Protein AF-A0A7W0P4L5-F1 (afdb_monomer)

Radius of gyration: 17.37 Å; Cα contacts (8 Å, |Δi|>4): 145; chains: 1; bounding box: 37×36×64 Å

pLDDT: mean 86.63, std 16.69, range [35.03, 98.5]

Secondary structure (DSSP, 8-state):
-------SS--TTSHHHHHHHHHHHHHHHHHT-HHHHHHHHHHHHHS-TTT--HHHHHHHHHHHHHHHTTT-HHHHHHHHHHHHHHHHHTT-HHHHHHHHHHHHHHHHHTT-HHHHHHHHHHHHHHHHHTT-HHHHHHHHHHHHHT--

Solvent-accessible surface area (backbone atoms only — not comparable to full-atom values): 8227 Å² total; per-residue (Å²): 139,81,83,80,88,83,81,83,89,83,51,76,82,38,68,68,54,49,53,48,51,51,52,52,42,53,50,22,61,76,69,66,36,59,67,60,36,49,51,56,41,51,53,61,67,70,46,54,81,93,58,59,50,60,66,57,52,16,52,42,26,42,54,48,15,68,74,26,45,92,84,35,54,68,58,13,51,52,23,33,55,51,16,39,53,39,26,59,75,65,69,38,62,67,64,30,24,52,48,29,42,57,42,21,53,55,33,50,77,72,68,43,59,72,68,21,52,54,30,44,51,60,18,45,59,51,30,60,77,68,64,38,56,77,58,49,57,50,54,53,53,55,61,54,64,75,76,110

Structure (mmCIF, N/CA/C/O backbone):
data_AF-A0A7W0P4L5-F1
#
_entry.id   AF-A0A7W0P4L5-F1
#
loop_
_atom_site.group_PDB
_atom_site.id
_atom_site.type_symbol
_atom_site.label_atom_id
_atom_site.label_alt_id
_atom_site.label_comp_id
_atom_site.label_asym_id
_atom_site.label_entity_id
_atom_site.label_seq_id
_atom_site.pdbx_PDB_ins_code
_atom_site.Cartn_x
_atom_site.Cartn_y
_atom_site.Cartn_z
_atom_site.occupancy
_atom_site.B_iso_or_equiv
_atom_site.auth_seq_id
_atom_site.auth_comp_id
_atom_site.auth_asym_id
_atom_site.auth_atom_id
_atom_site.pdbx_PDB_model_num
ATOM 1 N N . MET A 1 1 ? 17.293 15.729 -46.363 1.00 37.56 1 MET A N 1
ATOM 2 C CA . MET A 1 1 ? 16.494 14.726 -45.636 1.00 37.56 1 MET A CA 1
ATOM 3 C C . MET A 1 1 ? 17.469 14.008 -44.717 1.00 37.56 1 MET A C 1
ATOM 5 O O . MET A 1 1 ? 18.272 13.237 -45.215 1.00 37.56 1 MET A O 1
ATOM 9 N N . ARG A 1 2 ? 17.565 14.431 -43.450 1.00 35.03 2 ARG A N 1
ATOM 10 C CA . ARG A 1 2 ? 18.467 13.816 -42.463 1.00 35.03 2 ARG A CA 1
ATOM 11 C C . ARG A 1 2 ? 17.651 12.801 -41.674 1.00 35.03 2 ARG A C 1
ATOM 13 O O . ARG A 1 2 ? 16.555 13.133 -41.226 1.00 35.03 2 ARG A O 1
ATOM 20 N N . GLU A 1 3 ? 18.173 11.588 -41.608 1.00 40.59 3 GLU A N 1
ATOM 21 C CA . GLU A 1 3 ? 17.618 10.453 -40.884 1.00 40.59 3 GLU A CA 1
ATOM 22 C C . GLU A 1 3 ? 17.489 10.807 -39.398 1.00 40.59 3 GLU A C 1
ATOM 24 O O . GLU A 1 3 ? 18.421 11.316 -38.775 1.00 40.59 3 GLU A O 1
ATOM 29 N N . PHE A 1 4 ? 16.288 10.607 -38.859 1.00 41.84 4 PHE A N 1
ATOM 30 C CA . PHE A 1 4 ? 16.025 10.660 -37.429 1.00 41.84 4 PHE A CA 1
ATOM 31 C C . PHE A 1 4 ? 16.577 9.374 -36.808 1.00 41.84 4 PHE A C 1
ATOM 33 O O . PHE A 1 4 ? 15.947 8.321 -36.908 1.00 41.84 4 PHE A O 1
ATOM 40 N N . ASP A 1 5 ? 17.728 9.466 -36.146 1.00 41.28 5 ASP A N 1
ATOM 41 C CA . ASP A 1 5 ? 18.173 8.458 -35.181 1.00 41.28 5 ASP A CA 1
ATOM 42 C C . ASP A 1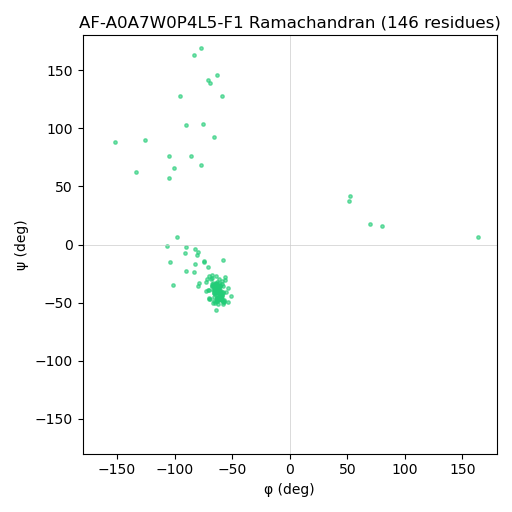 5 ? 17.211 8.471 -33.981 1.00 41.28 5 ASP A C 1
ATOM 44 O O . ASP A 1 5 ? 17.327 9.261 -33.045 1.00 41.28 5 ASP A O 1
ATOM 48 N N . SER A 1 6 ? 16.194 7.614 -34.057 1.00 44.81 6 SER A N 1
ATOM 49 C CA . SER A 1 6 ? 15.112 7.451 -33.082 1.00 44.81 6 SER A CA 1
ATOM 50 C C . SER A 1 6 ? 15.312 6.175 -32.254 1.00 44.81 6 SER A C 1
ATOM 52 O O . SER A 1 6 ? 14.443 5.304 -32.195 1.00 44.81 6 SER A O 1
ATOM 54 N N . TYR A 1 7 ? 16.451 6.058 -31.578 1.00 51.31 7 TYR A N 1
ATOM 55 C CA . TYR A 1 7 ? 16.671 5.010 -30.579 1.00 51.31 7 TYR A CA 1
ATOM 56 C C . TYR A 1 7 ? 17.108 5.651 -29.259 1.00 51.31 7 TYR A C 1
ATOM 58 O O . TYR A 1 7 ? 18.295 5.857 -29.031 1.00 51.31 7 TYR A O 1
ATOM 66 N N . GLY A 1 8 ? 16.147 5.989 -28.384 1.00 47.00 8 GLY A N 1
ATOM 67 C CA . GLY A 1 8 ? 16.499 6.384 -27.011 1.00 47.00 8 GLY A CA 1
ATOM 68 C C . GLY A 1 8 ? 15.494 7.122 -26.116 1.00 47.00 8 GLY A C 1
ATOM 69 O O . GLY A 1 8 ? 15.914 7.520 -25.036 1.00 47.00 8 GLY A O 1
ATOM 70 N N . HIS A 1 9 ? 14.217 7.337 -26.475 1.00 47.34 9 HIS A N 1
ATOM 71 C CA . HIS A 1 9 ? 13.352 8.237 -25.671 1.00 47.34 9 HIS A CA 1
ATOM 72 C C . HIS A 1 9 ? 12.250 7.597 -24.799 1.00 47.34 9 HIS A C 1
ATOM 74 O O . HIS A 1 9 ? 11.598 8.314 -24.050 1.00 47.34 9 HIS A O 1
ATOM 80 N N . PHE A 1 10 ? 12.068 6.270 -24.799 1.00 46.06 10 PHE A N 1
ATOM 81 C CA . PHE A 1 10 ? 11.102 5.597 -23.906 1.00 46.06 10 PHE A CA 1
ATOM 82 C C . PHE A 1 10 ? 11.715 4.368 -23.226 1.00 46.06 10 PHE A C 1
ATOM 84 O O . PHE A 1 10 ? 11.304 3.234 -23.446 1.00 46.06 10 PHE A O 1
ATOM 91 N N . GLY A 1 11 ? 12.754 4.584 -22.422 1.00 55.78 11 GLY A N 1
ATOM 92 C CA . GLY A 1 11 ? 13.258 3.551 -21.516 1.00 55.78 11 GLY A CA 1
ATOM 93 C C . GLY A 1 11 ? 12.459 3.504 -20.209 1.00 55.78 11 GLY A C 1
ATOM 94 O O . GLY A 1 11 ? 11.812 4.483 -19.834 1.00 55.78 11 GLY A O 1
ATOM 95 N N . PHE A 1 12 ? 12.583 2.411 -19.454 1.00 51.00 12 PHE A N 1
ATOM 96 C CA . PHE A 1 12 ? 12.024 2.261 -18.095 1.00 51.00 12 PHE A CA 1
ATOM 97 C C . PHE A 1 12 ? 12.508 3.317 -17.086 1.00 51.00 12 PHE A C 1
ATOM 99 O O . PHE A 1 12 ? 11.927 3.478 -16.017 1.00 51.00 12 PHE A O 1
ATOM 106 N N . GLY A 1 13 ? 13.555 4.071 -17.430 1.00 56.62 13 GLY A N 1
ATOM 107 C CA . GLY A 1 13 ? 13.992 5.239 -16.671 1.00 56.62 13 GLY A CA 1
ATOM 108 C C . GLY A 1 13 ? 13.101 6.477 -16.834 1.00 56.62 13 GLY A C 1
ATOM 109 O O . GLY A 1 13 ? 13.242 7.399 -16.033 1.00 56.62 13 GLY A O 1
ATOM 110 N N . SER A 1 14 ? 12.200 6.512 -17.826 1.00 61.47 14 SER A N 1
ATOM 111 C CA . SER A 1 14 ? 11.288 7.641 -18.060 1.00 61.47 14 SER A CA 1
ATOM 112 C C . SER A 1 14 ? 10.234 7.749 -16.956 1.00 61.47 14 SER A C 1
ATOM 114 O O . SER A 1 14 ? 9.692 6.743 -16.498 1.00 61.47 14 SER A O 1
ATOM 116 N N . GLU A 1 15 ? 9.941 8.974 -16.516 1.00 66.50 15 GLU A N 1
ATOM 117 C CA . GLU A 1 15 ? 8.949 9.220 -15.459 1.00 66.50 15 GLU A CA 1
ATOM 118 C C . GLU A 1 15 ? 7.554 8.723 -15.851 1.00 66.50 15 GLU A C 1
ATOM 120 O O . GLU A 1 15 ? 6.843 8.142 -15.039 1.00 66.50 15 GLU A O 1
ATOM 125 N N . GLN A 1 16 ? 7.193 8.833 -17.129 1.00 71.44 16 GLN A N 1
ATOM 126 C CA . GLN A 1 16 ? 5.887 8.417 -17.636 1.00 71.44 16 GLN A CA 1
ATOM 127 C C . GLN A 1 16 ? 5.642 6.915 -17.456 1.00 71.44 16 GLN A C 1
ATOM 129 O O . GLN A 1 16 ? 4.530 6.505 -17.134 1.00 71.44 16 GLN A O 1
ATOM 134 N N . VAL A 1 17 ? 6.674 6.086 -17.639 1.00 77.00 17 VAL A N 1
ATOM 135 C CA .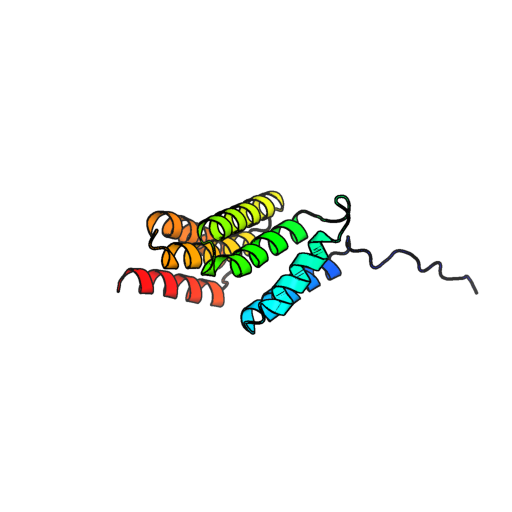 VAL A 1 17 ? 6.555 4.628 -17.484 1.00 77.00 17 VAL A CA 1
ATOM 136 C C . VAL A 1 17 ? 6.416 4.235 -16.010 1.00 77.00 17 VAL A C 1
ATOM 138 O O . VAL A 1 17 ? 5.697 3.290 -15.689 1.00 77.00 17 VAL A O 1
ATOM 141 N N . LYS A 1 18 ? 7.043 4.984 -15.100 1.00 80.94 18 LYS A N 1
ATOM 142 C CA . LYS A 1 18 ? 6.934 4.760 -13.650 1.00 80.94 18 LYS A CA 1
ATOM 143 C C . LYS A 1 18 ? 5.546 5.115 -13.135 1.00 80.94 18 LYS A C 1
ATOM 145 O O . LYS A 1 18 ? 4.928 4.315 -12.436 1.00 80.94 18 LYS A O 1
ATOM 150 N N . GLU A 1 19 ? 5.041 6.274 -13.542 1.00 84.50 19 GLU A N 1
ATOM 151 C CA . GLU A 1 19 ? 3.694 6.724 -13.193 1.00 84.50 19 GLU A CA 1
ATOM 152 C C . GLU A 1 19 ? 2.620 5.805 -13.787 1.00 84.50 19 GLU A C 1
ATOM 154 O O . GLU A 1 19 ? 1.622 5.502 -13.131 1.00 84.50 19 GLU A O 1
ATOM 159 N N . ALA A 1 20 ? 2.844 5.272 -14.995 1.00 89.94 20 ALA A N 1
ATOM 160 C CA . ALA A 1 20 ? 1.955 4.277 -15.588 1.00 89.94 20 ALA A CA 1
ATOM 161 C C . ALA A 1 20 ? 1.887 2.988 -14.751 1.00 89.94 20 ALA A C 1
ATOM 163 O O . ALA A 1 20 ? 0.798 2.454 -14.553 1.00 89.94 20 ALA A O 1
ATOM 164 N N . PHE A 1 21 ? 3.018 2.510 -14.220 1.00 92.38 21 PHE A N 1
ATOM 165 C CA . PHE A 1 21 ? 3.042 1.349 -13.325 1.00 92.38 21 PHE A CA 1
ATOM 166 C C . PHE A 1 21 ? 2.258 1.603 -12.030 1.00 92.38 21 PHE A C 1
ATOM 168 O O . PHE A 1 21 ? 1.422 0.782 -11.649 1.00 92.38 21 PHE A O 1
ATOM 175 N N . ALA A 1 22 ? 2.487 2.749 -11.381 1.00 92.69 22 ALA A N 1
ATOM 176 C CA . ALA A 1 22 ? 1.749 3.141 -10.183 1.00 92.69 22 ALA A CA 1
ATOM 177 C C . ALA A 1 22 ? 0.235 3.214 -10.451 1.00 92.69 22 ALA A C 1
ATOM 179 O O . ALA A 1 22 ? -0.551 2.576 -9.751 1.00 92.69 22 ALA A O 1
ATOM 180 N N . THR A 1 23 ? -0.154 3.906 -11.525 1.00 95.06 23 THR A N 1
ATOM 181 C CA . THR A 1 23 ? -1.554 4.067 -11.944 1.00 95.06 23 THR A CA 1
ATOM 182 C C . THR A 1 23 ? -2.216 2.723 -12.251 1.00 95.06 23 THR A C 1
ATOM 184 O O . THR A 1 23 ? -3.350 2.479 -11.839 1.00 95.06 23 THR A O 1
ATOM 187 N N . ALA A 1 24 ? -1.522 1.828 -12.960 1.00 96.56 24 ALA A N 1
ATOM 188 C CA . ALA A 1 24 ? -2.049 0.513 -13.312 1.00 96.56 24 ALA A CA 1
ATOM 189 C C . ALA A 1 24 ? -2.282 -0.363 -12.073 1.00 96.56 24 ALA A C 1
ATOM 191 O O . ALA A 1 24 ? -3.327 -1.005 -11.969 1.00 96.56 24 ALA A O 1
ATOM 192 N N . GLY A 1 25 ? -1.351 -0.360 -11.114 1.00 97.12 25 GLY A N 1
ATOM 193 C CA . GLY A 1 25 ? -1.518 -1.110 -9.869 1.00 97.12 25 GLY A CA 1
ATOM 194 C C . GLY A 1 25 ? -2.652 -0.566 -8.999 1.00 97.12 25 GLY A C 1
ATOM 195 O O . GLY A 1 25 ? -3.438 -1.338 -8.458 1.00 97.12 25 GLY A O 1
ATOM 196 N N . GLU A 1 26 ? -2.819 0.756 -8.926 1.00 95.38 26 GLU A N 1
ATOM 197 C CA . GLU A 1 26 ? -3.952 1.372 -8.220 1.00 95.38 26 GLU A CA 1
ATOM 198 C C . GLU A 1 26 ? -5.298 1.051 -8.870 1.00 95.38 26 GLU A C 1
ATOM 200 O O . GLU A 1 26 ? -6.283 0.797 -8.174 1.00 95.38 26 GLU A O 1
ATOM 205 N N . ALA A 1 27 ? -5.348 1.023 -10.202 1.00 97.50 27 ALA A N 1
ATOM 206 C CA . ALA A 1 27 ? -6.535 0.589 -10.923 1.00 97.50 27 ALA A CA 1
ATOM 207 C C . ALA A 1 27 ? -6.862 -0.882 -10.622 1.00 97.50 27 ALA A C 1
ATOM 209 O O . ALA A 1 27 ? -8.015 -1.187 -10.322 1.00 97.50 27 ALA A O 1
ATOM 210 N N . ALA A 1 28 ? -5.860 -1.767 -10.640 1.00 97.94 28 ALA A N 1
ATOM 211 C CA . ALA A 1 28 ? -6.032 -3.180 -10.305 1.00 97.94 28 ALA A CA 1
ATOM 212 C C . ALA A 1 28 ? -6.565 -3.364 -8.874 1.00 97.94 28 ALA A C 1
ATOM 214 O O . ALA A 1 28 ? -7.559 -4.060 -8.680 1.00 97.94 28 ALA A O 1
ATOM 215 N N . LEU A 1 29 ? -5.994 -2.658 -7.889 1.00 95.62 29 LEU A N 1
ATOM 216 C CA . LEU A 1 29 ? -6.476 -2.669 -6.502 1.00 95.62 29 LEU A CA 1
ATOM 217 C C . LEU A 1 29 ? -7.933 -2.212 -6.388 1.00 95.62 29 LEU A C 1
ATOM 219 O O . LEU A 1 29 ? -8.745 -2.879 -5.753 1.00 95.62 29 LEU A O 1
ATOM 223 N N . ARG A 1 30 ? -8.296 -1.103 -7.042 1.00 94.12 30 ARG A N 1
ATOM 224 C CA . ARG A 1 30 ? -9.677 -0.592 -7.034 1.00 94.12 30 ARG A CA 1
ATOM 225 C C . ARG A 1 30 ? -10.683 -1.536 -7.691 1.00 94.12 30 ARG A C 1
ATOM 227 O O . ARG A 1 30 ? -11.865 -1.464 -7.368 1.00 94.12 30 ARG A O 1
ATOM 234 N N . LEU A 1 31 ? -10.233 -2.367 -8.627 1.00 97.38 31 LEU A N 1
ATOM 235 C CA . LEU A 1 31 ? -11.052 -3.368 -9.310 1.00 97.38 31 LEU A CA 1
ATOM 236 C C . LEU A 1 31 ? -11.037 -4.735 -8.606 1.00 97.38 31 LEU A C 1
ATOM 238 O O . LEU A 1 31 ? -11.797 -5.613 -9.005 1.00 97.38 31 LEU A O 1
ATOM 242 N N . GLY A 1 32 ? -10.200 -4.923 -7.580 1.00 96.50 32 GLY A N 1
ATOM 243 C CA . GLY A 1 32 ? -9.992 -6.220 -6.929 1.00 96.50 32 GLY A CA 1
ATOM 244 C C . GLY A 1 32 ? -9.247 -7.241 -7.799 1.00 96.50 32 GLY A C 1
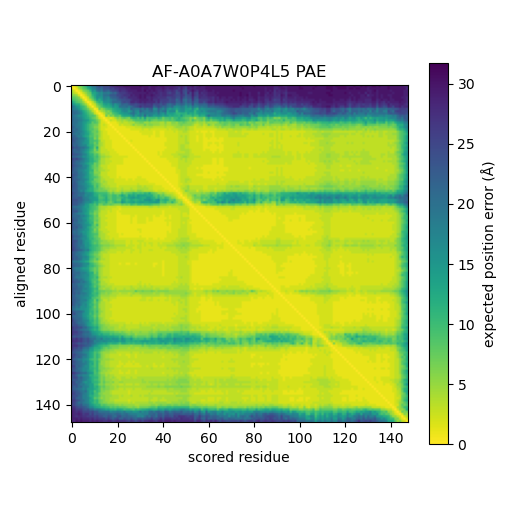ATOM 245 O O . GLY A 1 32 ? -9.304 -8.436 -7.524 1.00 96.50 32 GLY A O 1
ATOM 246 N N . ASP A 1 33 ? -8.556 -6.795 -8.851 1.00 98.19 33 ASP A N 1
ATOM 247 C CA . ASP A 1 33 ? -7.846 -7.661 -9.798 1.00 98.19 33 ASP A CA 1
ATOM 248 C C . ASP A 1 33 ? -6.433 -7.988 -9.284 1.00 98.19 33 ASP A C 1
ATOM 250 O O . ASP A 1 33 ? -5.422 -7.414 -9.706 1.00 98.19 33 ASP A O 1
ATOM 254 N N . LEU A 1 34 ? -6.367 -8.899 -8.308 1.00 97.38 34 LEU A N 1
ATOM 255 C CA . LEU A 1 34 ? -5.105 -9.325 -7.694 1.00 97.38 34 LEU A CA 1
ATOM 256 C C . LEU A 1 34 ? -4.211 -10.111 -8.664 1.00 97.38 34 LEU A C 1
ATOM 258 O O . LEU A 1 34 ? -2.988 -10.076 -8.528 1.00 97.38 34 LEU A O 1
ATOM 262 N N . GLU A 1 35 ? -4.789 -10.774 -9.668 1.00 97.94 35 GLU A N 1
ATOM 263 C CA . GLU A 1 35 ? -4.021 -11.454 -10.715 1.00 97.94 35 GLU A CA 1
ATOM 264 C C . GLU A 1 35 ? -3.245 -10.434 -11.555 1.00 97.94 35 GLU A C 1
ATOM 266 O O . GLU A 1 35 ? -2.026 -10.554 -11.716 1.00 97.94 35 GLU A O 1
ATOM 271 N N . LYS A 1 36 ? -3.911 -9.363 -12.007 1.00 98.12 36 LYS A N 1
ATOM 272 C CA . LYS A 1 36 ? -3.242 -8.268 -12.714 1.00 98.12 36 LYS A CA 1
ATOM 273 C C . LYS A 1 36 ? -2.201 -7.579 -11.842 1.00 98.12 36 LYS A C 1
ATOM 275 O O . LYS A 1 36 ? -1.125 -7.231 -12.329 1.00 98.12 36 LYS A O 1
ATOM 280 N N . LEU A 1 37 ? -2.496 -7.383 -10.558 1.00 97.94 37 LEU A N 1
ATOM 281 C CA . LEU A 1 37 ? -1.542 -6.795 -9.623 1.00 97.94 37 LEU A CA 1
ATOM 282 C C . LEU A 1 37 ? -0.270 -7.654 -9.501 1.00 97.94 37 LEU A C 1
ATOM 284 O O . LEU A 1 37 ? 0.838 -7.115 -9.525 1.00 97.94 37 LEU A O 1
ATOM 288 N N . ALA A 1 38 ? -0.415 -8.981 -9.440 1.00 97.81 38 ALA A N 1
ATOM 289 C CA . ALA A 1 38 ? 0.707 -9.916 -9.423 1.00 97.81 38 ALA A CA 1
ATOM 290 C C . ALA A 1 38 ? 1.516 -9.887 -10.730 1.00 97.81 38 ALA A C 1
ATOM 292 O O . ALA A 1 38 ? 2.746 -9.868 -10.680 1.00 97.81 38 ALA A O 1
ATOM 293 N N . GLU A 1 39 ? 0.857 -9.809 -11.891 1.00 97.38 39 GLU A N 1
ATOM 294 C CA . GLU A 1 39 ? 1.524 -9.655 -13.192 1.00 97.38 39 GLU A CA 1
ATOM 295 C C . GLU A 1 39 ? 2.368 -8.372 -13.247 1.00 97.38 39 GLU A C 1
ATOM 297 O O . GLU A 1 39 ? 3.540 -8.408 -13.626 1.00 97.38 39 GLU A O 1
ATOM 302 N N . LEU A 1 40 ? 1.802 -7.242 -12.810 1.00 95.81 40 LEU A N 1
ATOM 303 C CA . LEU A 1 40 ? 2.496 -5.954 -12.750 1.00 95.81 40 LEU A CA 1
ATOM 304 C C . LEU A 1 40 ? 3.727 -6.022 -11.834 1.00 95.81 40 LEU A C 1
ATOM 306 O O . LEU A 1 40 ? 4.804 -5.533 -12.178 1.00 95.81 40 LEU A O 1
ATOM 310 N N . VAL A 1 41 ? 3.593 -6.645 -10.665 1.00 95.81 41 VAL A N 1
ATOM 311 C CA . VAL A 1 41 ? 4.712 -6.844 -9.738 1.00 95.81 41 VAL A CA 1
ATOM 312 C C . VAL A 1 41 ? 5.796 -7.735 -10.357 1.00 95.81 41 VAL A C 1
ATOM 314 O O . VAL A 1 41 ? 6.974 -7.376 -10.302 1.00 95.81 41 VAL A O 1
ATOM 317 N N . GLY A 1 42 ? 5.412 -8.849 -10.986 1.00 93.94 42 GLY A N 1
ATOM 318 C CA . GLY A 1 42 ? 6.336 -9.762 -11.665 1.00 93.94 42 GLY A CA 1
ATOM 319 C C . GLY A 1 42 ? 7.061 -9.106 -12.841 1.00 93.94 42 GLY A C 1
ATOM 320 O O . GLY A 1 42 ? 8.239 -9.373 -13.082 1.00 93.94 42 GLY A O 1
ATOM 321 N N . PHE A 1 43 ? 6.406 -8.165 -13.523 1.00 89.56 43 PHE A N 1
ATOM 322 C CA . PHE A 1 43 ? 7.053 -7.340 -14.533 1.00 89.56 43 PHE A CA 1
ATOM 323 C C . PHE A 1 43 ? 8.219 -6.528 -13.948 1.00 89.56 43 PHE A C 1
ATOM 325 O O . PHE A 1 43 ? 9.310 -6.538 -14.518 1.00 89.56 43 PHE A O 1
ATOM 332 N N . VAL A 1 44 ? 8.039 -5.890 -12.785 1.00 89.12 44 VAL A N 1
ATOM 333 C CA . VAL A 1 44 ? 9.122 -5.151 -12.108 1.00 89.12 44 VAL A CA 1
ATOM 334 C C . VAL A 1 44 ? 10.272 -6.071 -11.686 1.00 89.12 44 VAL A C 1
ATOM 336 O O . VAL A 1 44 ? 11.427 -5.652 -11.758 1.00 89.12 44 VAL A O 1
ATOM 339 N N . ASP A 1 45 ? 9.989 -7.318 -11.304 1.00 87.81 45 ASP A N 1
ATOM 340 C CA . ASP A 1 45 ? 11.026 -8.310 -10.966 1.00 87.81 45 ASP A CA 1
ATOM 341 C C . ASP A 1 45 ? 11.864 -8.747 -12.162 1.00 87.81 45 ASP A C 1
ATOM 343 O O . ASP A 1 45 ? 13.034 -9.093 -12.007 1.00 87.81 45 ASP A O 1
ATOM 347 N N . SER A 1 46 ? 11.278 -8.715 -13.358 1.00 87.12 46 SER A N 1
ATOM 348 C CA . SER A 1 46 ? 11.988 -9.046 -14.592 1.00 87.12 46 SER A CA 1
ATOM 349 C C . SER A 1 46 ? 12.962 -7.949 -15.043 1.00 87.12 46 SER A C 1
ATOM 351 O O . SER A 1 46 ? 13.822 -8.197 -15.892 1.00 87.12 46 SER A O 1
ATOM 353 N N . LEU A 1 47 ? 12.853 -6.736 -14.483 1.00 84.81 47 LEU A N 1
ATOM 354 C CA . LEU A 1 47 ? 13.750 -5.630 -14.804 1.00 84.81 47 LEU A CA 1
ATOM 355 C C . LEU A 1 47 ? 15.144 -5.882 -14.221 1.00 84.81 47 LEU A C 1
ATOM 357 O O . LEU A 1 47 ? 15.312 -6.361 -13.098 1.00 84.81 47 LEU A O 1
ATOM 361 N N . SER A 1 48 ? 16.177 -5.511 -14.975 1.00 74.94 48 SER A N 1
ATOM 362 C CA . SER A 1 48 ? 17.552 -5.635 -14.499 1.00 74.94 48 SER A CA 1
ATOM 363 C C . SER A 1 48 ? 17.788 -4.736 -13.269 1.00 74.94 48 SER A C 1
ATOM 365 O O . SER A 1 48 ? 17.255 -3.624 -13.204 1.00 74.94 48 SER A O 1
ATOM 367 N N . PRO A 1 49 ? 18.627 -5.147 -12.295 1.00 69.31 49 PRO A N 1
ATOM 368 C CA . PRO A 1 49 ? 18.817 -4.399 -11.046 1.00 69.31 49 PRO A CA 1
ATOM 369 C C . PRO A 1 49 ? 19.252 -2.936 -11.221 1.00 69.31 49 PRO A C 1
ATOM 371 O O . PRO A 1 49 ? 18.942 -2.107 -10.370 1.00 69.31 49 PRO A O 1
ATOM 374 N N . GLY A 1 50 ? 19.952 -2.612 -12.316 1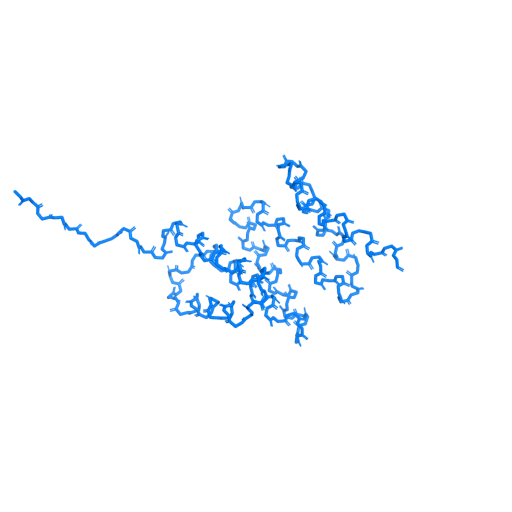.00 70.69 50 GLY A N 1
ATOM 375 C CA . GLY A 1 50 ? 20.364 -1.246 -12.660 1.00 70.69 50 GLY A CA 1
ATOM 376 C C . GLY A 1 50 ? 19.273 -0.392 -13.320 1.00 70.69 50 GLY A C 1
ATOM 377 O O . GLY A 1 50 ? 19.470 0.804 -13.504 1.00 70.69 50 GLY A O 1
ATOM 378 N N . SER A 1 51 ? 18.135 -0.986 -13.688 1.00 65.88 51 SER A N 1
ATOM 379 C CA . SER A 1 51 ? 16.989 -0.307 -14.306 1.00 65.88 51 SER A CA 1
ATOM 380 C C . SER A 1 51 ? 15.820 -0.090 -13.342 1.00 65.88 51 SER A C 1
ATOM 382 O O . SER A 1 51 ? 14.951 0.734 -13.626 1.00 65.88 51 SER A O 1
ATOM 384 N N . THR A 1 52 ? 15.800 -0.766 -12.189 1.00 71.75 52 THR A N 1
ATOM 385 C CA . THR A 1 52 ? 14.737 -0.604 -11.190 1.00 71.75 52 THR A CA 1
ATOM 386 C C . THR A 1 52 ? 15.081 0.502 -10.196 1.00 71.75 52 THR A C 1
ATOM 388 O O . THR A 1 52 ? 15.864 0.308 -9.264 1.00 71.75 52 THR A O 1
ATOM 391 N N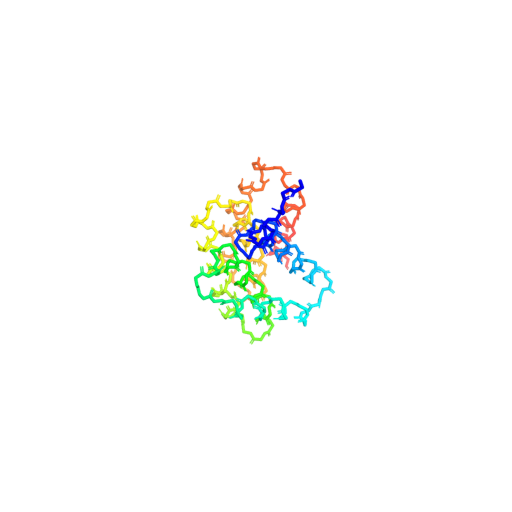 . ASN A 1 53 ? 14.470 1.674 -10.366 1.00 84.19 53 ASN A N 1
ATOM 392 C CA . ASN A 1 53 ? 14.662 2.788 -9.441 1.00 84.19 53 ASN A CA 1
ATOM 393 C C . ASN A 1 53 ? 13.872 2.608 -8.125 1.00 84.19 53 ASN A C 1
ATOM 395 O O . ASN A 1 53 ? 13.013 1.732 -7.997 1.00 84.19 53 ASN A O 1
ATOM 399 N N . HIS A 1 54 ? 14.156 3.456 -7.130 1.00 88.81 54 HIS A N 1
ATOM 400 C CA . HIS A 1 54 ? 13.506 3.380 -5.815 1.00 88.81 54 HIS A CA 1
ATOM 401 C C . HIS A 1 54 ? 11.983 3.575 -5.893 1.00 88.81 54 HIS A C 1
ATOM 403 O O . HIS A 1 54 ? 11.266 2.963 -5.108 1.00 88.81 54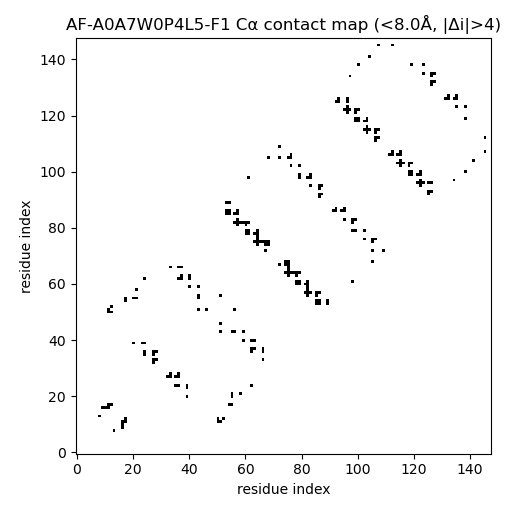 HIS A O 1
ATOM 409 N N . PHE A 1 55 ? 1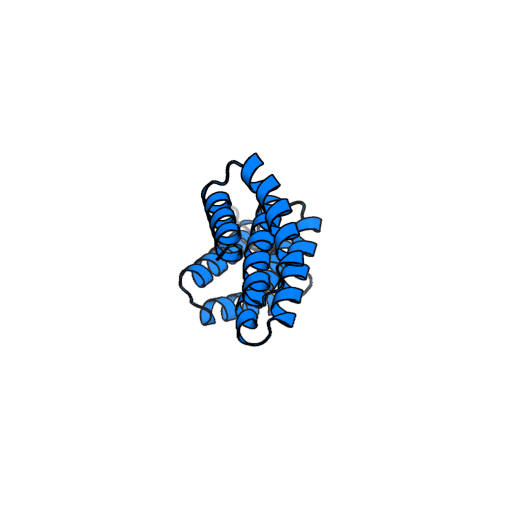1.480 4.341 -6.868 1.00 89.31 55 PHE A N 1
ATO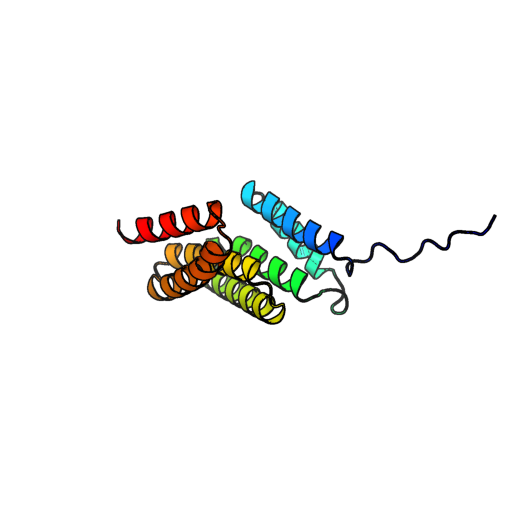M 410 C CA . PHE A 1 55 ? 10.043 4.569 -7.046 1.00 89.31 55 PHE A CA 1
ATOM 411 C C . PHE A 1 55 ? 9.311 3.281 -7.444 1.00 89.31 55 PHE A C 1
ATOM 413 O O . PHE A 1 55 ? 8.365 2.870 -6.774 1.00 89.31 55 PHE A O 1
ATOM 420 N N . LEU A 1 56 ? 9.807 2.572 -8.467 1.00 91.88 56 LEU A N 1
ATOM 421 C CA . LEU A 1 56 ? 9.257 1.273 -8.866 1.00 91.88 56 LEU A CA 1
ATOM 422 C C . LEU A 1 56 ? 9.352 0.254 -7.727 1.00 91.88 56 LEU A C 1
ATOM 424 O O . LEU A 1 56 ? 8.409 -0.497 -7.492 1.00 91.88 56 LEU A O 1
ATOM 428 N N . ARG A 1 57 ? 10.460 0.249 -6.974 1.00 92.81 57 ARG A N 1
ATOM 429 C CA . ARG A 1 57 ? 10.632 -0.633 -5.807 1.00 92.81 57 ARG A CA 1
ATOM 430 C C . ARG A 1 57 ? 9.646 -0.328 -4.682 1.00 92.81 57 ARG A C 1
ATOM 432 O O . ARG A 1 57 ? 9.175 -1.272 -4.047 1.00 92.81 57 ARG A O 1
ATOM 439 N N . ALA A 1 58 ? 9.344 0.945 -4.435 1.00 95.75 58 ALA A N 1
ATOM 440 C CA . ALA A 1 58 ? 8.375 1.356 -3.428 1.00 95.75 58 ALA A CA 1
ATOM 441 C C . ALA A 1 58 ? 6.979 0.845 -3.795 1.00 95.75 58 ALA A C 1
ATOM 443 O O . ALA A 1 58 ? 6.411 0.035 -3.065 1.00 95.75 58 ALA A O 1
ATOM 444 N N . HIS A 1 59 ? 6.489 1.197 -4.986 1.00 96.31 59 HIS A N 1
ATOM 445 C CA . HIS A 1 59 ? 5.184 0.744 -5.472 1.00 96.31 59 HIS A CA 1
ATOM 446 C C . HIS A 1 59 ? 5.093 -0.783 -5.574 1.00 96.31 59 HIS A C 1
ATOM 448 O O . HIS A 1 59 ? 4.111 -1.375 -5.143 1.00 96.31 59 HIS A O 1
ATOM 454 N N . SER A 1 60 ? 6.144 -1.449 -6.052 1.00 96.31 60 SER A N 1
ATOM 455 C CA . SER A 1 60 ? 6.197 -2.912 -6.105 1.00 96.31 60 SER A CA 1
ATOM 456 C C . SER A 1 60 ? 6.171 -3.547 -4.705 1.00 96.31 60 SER A C 1
ATOM 458 O O . SER A 1 60 ? 5.588 -4.613 -4.526 1.00 96.31 60 SER A O 1
ATOM 460 N N . SER A 1 61 ? 6.753 -2.902 -3.685 1.00 97.81 61 SER A N 1
ATOM 461 C CA . SER A 1 61 ? 6.647 -3.364 -2.290 1.00 97.81 61 SER A CA 1
ATOM 462 C C . SER A 1 61 ? 5.231 -3.161 -1.741 1.00 97.81 61 SER A C 1
ATOM 464 O O . SER A 1 61 ? 4.663 -4.109 -1.210 1.00 97.81 61 SER A O 1
ATOM 466 N N . ARG A 1 62 ? 4.624 -1.984 -1.952 1.00 98.00 62 ARG A N 1
ATOM 467 C CA . ARG A 1 62 ? 3.217 -1.698 -1.608 1.00 98.00 62 ARG A CA 1
ATOM 468 C C . ARG A 1 62 ? 2.261 -2.727 -2.219 1.00 98.00 62 ARG A C 1
ATOM 470 O O . ARG A 1 62 ? 1.440 -3.299 -1.518 1.00 98.00 62 ARG A O 1
ATOM 477 N N . PHE A 1 63 ? 2.382 -3.003 -3.515 1.00 98.38 63 PHE A N 1
ATOM 478 C CA . PHE A 1 63 ? 1.492 -3.941 -4.206 1.00 98.38 63 PHE A CA 1
ATOM 479 C C . PHE A 1 63 ? 1.682 -5.387 -3.746 1.00 98.38 63 PHE A C 1
ATOM 481 O O . PHE A 1 63 ? 0.701 -6.112 -3.610 1.00 98.38 63 PHE A O 1
ATOM 488 N N . ARG A 1 64 ? 2.912 -5.805 -3.421 1.00 98.19 64 ARG A N 1
ATOM 489 C CA . ARG A 1 64 ? 3.122 -7.110 -2.779 1.00 98.19 64 ARG A CA 1
ATOM 490 C C . ARG A 1 64 ? 2.479 -7.203 -1.403 1.00 98.19 64 ARG A C 1
ATOM 492 O O . ARG A 1 64 ? 2.031 -8.285 -1.052 1.00 98.19 64 ARG A O 1
ATOM 499 N N . ALA A 1 65 ? 2.427 -6.109 -0.642 1.00 98.12 65 ALA A N 1
ATOM 500 C CA . ALA A 1 65 ? 1.777 -6.124 0.663 1.00 98.12 65 ALA A CA 1
ATOM 501 C C . ALA A 1 65 ? 0.290 -6.485 0.527 1.00 98.12 65 ALA A C 1
ATOM 503 O O . ALA A 1 65 ? -0.189 -7.374 1.223 1.00 98.12 65 ALA A O 1
ATOM 504 N N . TYR A 1 66 ? -0.396 -5.901 -0.460 1.00 97.62 66 TYR A N 1
ATOM 505 C CA . TYR A 1 66 ? -1.772 -6.271 -0.804 1.00 97.62 66 TYR A CA 1
ATOM 506 C C . TYR A 1 66 ? -1.927 -7.729 -1.249 1.00 97.62 66 TYR A C 1
ATOM 508 O O . TYR A 1 66 ? -2.914 -8.365 -0.905 1.00 97.62 66 TYR A O 1
ATOM 516 N N . LEU A 1 67 ? -0.965 -8.280 -1.994 1.00 97.94 67 LEU A N 1
ATOM 517 C CA . LEU A 1 67 ? -0.998 -9.694 -2.394 1.00 97.94 67 LEU A CA 1
ATOM 518 C C . LEU A 1 67 ? -0.766 -10.651 -1.214 1.00 97.94 67 LEU A C 1
ATOM 520 O O . LEU A 1 67 ? -1.213 -11.793 -1.259 1.00 97.94 67 LEU A O 1
ATOM 524 N N . ALA A 1 68 ? -0.049 -10.204 -0.181 1.00 96.94 68 ALA A N 1
ATOM 525 C CA . ALA A 1 68 ? 0.286 -11.007 0.990 1.00 96.94 68 ALA A CA 1
ATOM 526 C C . ALA A 1 68 ? -0.751 -10.905 2.120 1.00 96.94 68 ALA A C 1
ATOM 528 O O . ALA A 1 68 ? -0.820 -11.821 2.932 1.00 96.94 68 ALA A O 1
ATOM 529 N N . GLN A 1 69 ? -1.552 -9.835 2.179 1.00 94.62 69 GLN A N 1
ATOM 530 C CA . GLN A 1 69 ? -2.347 -9.469 3.363 1.00 94.62 69 GLN A CA 1
ATOM 531 C C . GLN A 1 69 ? -3.254 -10.584 3.910 1.00 94.62 69 GLN A C 1
ATOM 533 O O . GLN A 1 69 ? -3.346 -10.744 5.122 1.00 94.62 69 GLN A O 1
ATOM 538 N N . ASP A 1 70 ? -3.866 -11.396 3.046 1.00 92.50 70 ASP A N 1
ATOM 539 C CA . ASP A 1 70 ? -4.791 -12.450 3.486 1.00 92.50 70 ASP A CA 1
ATOM 540 C C . ASP A 1 70 ? -4.068 -13.737 3.920 1.00 92.50 70 ASP A C 1
ATOM 542 O O . ASP A 1 70 ? -4.612 -14.539 4.680 1.00 92.50 70 ASP A O 1
ATOM 546 N N . ALA A 1 71 ? -2.847 -13.959 3.425 1.00 94.62 71 ALA A N 1
ATOM 547 C CA . ALA A 1 71 ? -2.088 -15.190 3.642 1.00 94.62 71 ALA A CA 1
ATOM 548 C C . ALA A 1 71 ? -0.999 -15.042 4.715 1.00 94.62 71 ALA A C 1
ATOM 550 O O . ALA A 1 71 ? -0.719 -15.992 5.445 1.00 94.62 71 ALA A O 1
ATOM 551 N N . ASP A 1 72 ? -0.374 -13.867 4.797 1.00 95.31 72 ASP A N 1
ATOM 552 C CA . ASP A 1 72 ? 0.741 -13.562 5.687 1.00 95.31 72 ASP A CA 1
ATOM 553 C C . ASP A 1 72 ? 0.752 -12.062 6.039 1.00 95.31 72 ASP A C 1
ATOM 555 O O . ASP A 1 72 ? 1.396 -11.233 5.387 1.00 95.31 72 ASP A O 1
ATOM 559 N N . LEU A 1 73 ? 0.030 -11.714 7.110 1.00 92.88 73 LEU A N 1
ATOM 560 C CA . LEU A 1 73 ? -0.037 -10.346 7.636 1.00 92.88 73 LEU A CA 1
ATOM 561 C C . LEU A 1 73 ? 1.341 -9.795 8.038 1.00 92.88 73 LEU A C 1
ATOM 563 O O . LEU A 1 73 ? 1.574 -8.592 7.923 1.00 92.88 73 LEU A O 1
ATOM 567 N N . ALA A 1 74 ? 2.262 -10.651 8.494 1.00 93.44 74 ALA A N 1
ATOM 568 C CA . ALA A 1 74 ? 3.597 -10.221 8.902 1.00 93.44 74 ALA A CA 1
ATOM 569 C C . ALA A 1 74 ? 4.453 -9.845 7.685 1.00 93.44 74 ALA A C 1
ATOM 571 O O . ALA A 1 74 ? 5.179 -8.847 7.711 1.00 93.44 74 ALA A O 1
ATOM 572 N N . GLU A 1 75 ? 4.347 -10.608 6.597 1.00 96.44 75 GLU A N 1
ATOM 573 C CA . GLU A 1 75 ? 4.982 -10.255 5.330 1.00 96.44 75 GLU A CA 1
ATOM 574 C C . GLU A 1 75 ? 4.372 -8.981 4.734 1.00 96.44 75 GLU A C 1
ATOM 576 O O . GLU A 1 75 ? 5.113 -8.104 4.282 1.00 96.44 75 GLU A O 1
ATOM 581 N N . ALA A 1 76 ? 3.046 -8.830 4.788 1.00 97.00 76 ALA A N 1
ATOM 582 C CA . ALA A 1 76 ? 2.373 -7.616 4.338 1.00 97.00 76 ALA A CA 1
ATOM 583 C C . ALA A 1 76 ? 2.840 -6.369 5.119 1.00 97.00 76 ALA A C 1
ATOM 585 O O . ALA A 1 76 ? 3.216 -5.368 4.503 1.00 97.00 76 ALA A O 1
ATOM 586 N N . ASP A 1 77 ? 2.933 -6.446 6.452 1.00 96.06 77 ASP A N 1
ATOM 587 C CA . ASP A 1 77 ? 3.503 -5.387 7.300 1.00 96.06 77 ASP A CA 1
ATOM 588 C C . ASP A 1 77 ? 4.945 -5.039 6.892 1.00 96.06 77 ASP A C 1
ATOM 590 O O . ASP A 1 77 ? 5.277 -3.873 6.647 1.00 96.06 77 ASP A O 1
ATOM 594 N N . ARG A 1 78 ? 5.806 -6.053 6.740 1.00 97.50 78 ARG A N 1
ATOM 595 C CA . ARG A 1 78 ? 7.205 -5.864 6.328 1.00 97.50 78 ARG A CA 1
ATOM 596 C C . ARG A 1 78 ? 7.309 -5.145 4.982 1.00 97.50 78 ARG A C 1
ATOM 598 O O . ARG A 1 78 ? 8.174 -4.280 4.800 1.00 97.50 78 ARG A O 1
ATOM 605 N N . LEU A 1 79 ? 6.449 -5.496 4.030 1.00 98.50 79 LEU A N 1
ATOM 606 C CA . LEU A 1 79 ? 6.423 -4.920 2.688 1.00 98.50 79 LEU A CA 1
ATOM 607 C C . LEU A 1 79 ? 5.918 -3.472 2.679 1.00 98.50 79 LEU A C 1
ATOM 609 O O . LEU A 1 79 ? 6.514 -2.636 1.989 1.00 98.50 79 LEU A O 1
ATOM 613 N N . PHE A 1 80 ? 4.905 -3.140 3.484 1.00 98.31 80 PHE A N 1
ATOM 614 C CA . PHE A 1 80 ? 4.484 -1.751 3.680 1.00 98.31 80 PHE A CA 1
ATOM 615 C C . PHE A 1 80 ? 5.591 -0.905 4.316 1.00 98.31 80 PHE A C 1
ATOM 617 O O . PHE A 1 80 ? 5.929 0.155 3.780 1.00 98.31 80 PHE A O 1
ATOM 624 N N . ARG A 1 81 ? 6.253 -1.400 5.373 1.00 97.56 81 ARG A N 1
ATOM 625 C CA . ARG A 1 81 ? 7.404 -0.719 6.000 1.00 97.56 81 ARG A CA 1
ATOM 626 C C . ARG A 1 81 ? 8.538 -0.474 5.004 1.00 97.56 81 ARG A C 1
ATOM 628 O O . ARG A 1 81 ? 9.112 0.616 4.970 1.00 97.56 81 ARG A O 1
ATOM 635 N N . ARG A 1 82 ? 8.836 -1.457 4.147 1.00 97.94 82 ARG A N 1
ATOM 636 C CA . ARG A 1 82 ? 9.821 -1.310 3.064 1.00 97.94 82 ARG A CA 1
ATOM 637 C C . ARG A 1 82 ? 9.416 -0.223 2.067 1.00 97.94 82 ARG A C 1
ATOM 639 O O . ARG A 1 82 ? 10.258 0.594 1.696 1.00 97.94 82 ARG A O 1
ATOM 646 N N . SER A 1 83 ? 8.154 -0.206 1.638 1.00 98.19 83 SER A N 1
ATOM 647 C CA . SER A 1 83 ? 7.628 0.832 0.744 1.00 98.19 83 SER A CA 1
ATOM 648 C C . SER A 1 83 ? 7.767 2.226 1.364 1.00 98.19 83 SER A C 1
ATOM 650 O O . SER A 1 83 ? 8.314 3.129 0.731 1.00 98.19 83 SER A O 1
ATOM 652 N N . ALA A 1 84 ? 7.363 2.387 2.628 1.00 97.50 84 ALA A N 1
ATOM 653 C CA . ALA A 1 84 ? 7.492 3.643 3.363 1.00 97.50 84 ALA A CA 1
ATOM 654 C C . ALA A 1 84 ? 8.953 4.119 3.453 1.00 97.50 84 ALA A C 1
ATOM 656 O O . ALA A 1 84 ? 9.238 5.289 3.202 1.00 97.50 84 ALA A O 1
ATOM 657 N N . GLY A 1 85 ? 9.896 3.217 3.751 1.00 97.19 85 GLY A N 1
ATOM 658 C CA . GLY A 1 85 ? 11.328 3.536 3.788 1.00 97.19 85 GLY A CA 1
ATOM 659 C C . GLY A 1 85 ? 11.846 4.102 2.462 1.00 97.19 85 GLY A C 1
ATOM 660 O O . GLY A 1 85 ? 12.470 5.160 2.442 1.00 97.19 85 GLY A O 1
ATOM 661 N N . LEU A 1 86 ? 11.507 3.457 1.343 1.00 96.00 86 LEU A N 1
ATOM 662 C CA . LEU A 1 86 ? 11.908 3.914 0.008 1.00 96.00 86 LEU A CA 1
ATOM 663 C C . LEU A 1 86 ? 11.287 5.273 -0.363 1.00 96.00 86 LEU A C 1
ATOM 665 O O . LEU A 1 86 ? 11.951 6.108 -0.973 1.00 96.00 86 LEU A O 1
ATOM 669 N N . LEU A 1 87 ? 10.032 5.527 0.019 1.00 95.56 87 LEU A N 1
ATOM 670 C CA . LEU A 1 87 ? 9.356 6.805 -0.249 1.00 95.56 87 LEU A CA 1
ATOM 671 C C . LEU A 1 87 ? 9.905 7.956 0.606 1.00 95.56 87 LEU A C 1
ATOM 673 O O . LEU A 1 87 ? 9.925 9.102 0.149 1.00 95.56 87 LEU A O 1
ATOM 677 N N . ARG A 1 88 ? 10.399 7.661 1.817 1.00 95.06 88 ARG A N 1
ATOM 678 C CA . ARG A 1 88 ? 11.142 8.632 2.637 1.00 95.06 88 ARG A CA 1
ATOM 679 C C . ARG A 1 88 ? 12.436 9.053 1.946 1.00 95.06 88 ARG A C 1
ATOM 681 O O . ARG A 1 88 ? 12.696 10.248 1.842 1.00 95.06 88 ARG A O 1
ATOM 688 N N . GLU A 1 89 ? 13.201 8.103 1.408 1.00 94.44 89 GLU A N 1
ATOM 689 C CA . GLU A 1 89 ? 14.427 8.405 0.650 1.00 94.44 89 GLU A CA 1
ATOM 690 C C . GLU A 1 89 ? 14.153 9.263 -0.593 1.00 94.44 89 GLU A C 1
ATOM 692 O O . GLU A 1 89 ? 14.949 10.133 -0.941 1.00 94.44 89 GLU A O 1
ATOM 697 N N . LEU A 1 90 ? 13.007 9.054 -1.245 1.00 91.38 90 LEU A N 1
ATOM 698 C CA . LEU A 1 90 ? 12.600 9.800 -2.437 1.00 91.38 90 LEU A CA 1
ATOM 699 C C . LEU A 1 90 ? 12.016 11.186 -2.145 1.00 91.38 90 LEU A C 1
ATOM 701 O O . LEU A 1 90 ? 11.754 11.933 -3.084 1.00 91.38 90 LEU A O 1
ATOM 705 N N . SER A 1 91 ? 11.804 11.544 -0.874 1.00 90.94 91 SER A N 1
ATOM 706 C CA . SER A 1 91 ? 11.137 12.796 -0.488 1.00 90.94 91 SER A CA 1
ATOM 707 C C . SER A 1 91 ? 9.778 12.990 -1.179 1.00 90.94 91 SER A C 1
ATOM 709 O O . SER A 1 91 ? 9.443 14.092 -1.613 1.00 90.94 91 SER A O 1
ATOM 711 N N . THR A 1 92 ? 8.976 11.922 -1.274 1.00 90.81 92 THR A N 1
ATOM 712 C CA . THR A 1 92 ? 7.623 11.940 -1.862 1.00 90.81 92 THR A CA 1
ATOM 713 C C . THR A 1 92 ? 6.557 11.888 -0.758 1.00 90.81 92 THR A C 1
ATOM 715 O O . THR A 1 92 ? 5.967 10.828 -0.524 1.00 90.81 92 THR A O 1
ATOM 718 N N . PRO A 1 93 ? 6.296 13.000 -0.038 1.00 94.06 93 PRO A N 1
ATOM 719 C CA . PRO A 1 93 ? 5.513 12.985 1.199 1.00 94.06 93 PRO A CA 1
ATOM 720 C C . PRO A 1 93 ? 4.071 12.524 0.993 1.00 94.06 93 PRO A C 1
ATOM 722 O O . PRO A 1 93 ? 3.533 11.830 1.845 1.00 94.06 93 PRO A O 1
ATOM 725 N N . PHE A 1 94 ? 3.452 12.866 -0.141 1.00 95.00 94 PHE A N 1
ATOM 726 C CA . PHE A 1 94 ? 2.085 12.434 -0.431 1.00 95.00 94 PHE A CA 1
ATOM 727 C C . PHE A 1 94 ? 1.985 10.911 -0.576 1.00 95.00 94 PHE A C 1
ATOM 729 O O . PHE A 1 94 ? 1.153 10.290 0.075 1.00 95.00 94 PHE A O 1
ATOM 736 N N . MET A 1 95 ? 2.865 10.292 -1.369 1.00 95.75 95 MET A N 1
ATOM 737 C CA . MET A 1 95 ? 2.857 8.835 -1.536 1.00 95.75 95 MET A CA 1
ATOM 738 C C . MET A 1 95 ? 3.238 8.099 -0.252 1.00 95.75 95 MET A C 1
ATOM 740 O O . MET A 1 95 ? 2.708 7.024 0.015 1.00 95.75 95 MET A O 1
ATOM 744 N N . LEU A 1 96 ? 4.126 8.679 0.562 1.00 97.69 96 LEU A N 1
ATOM 745 C CA . LEU A 1 96 ? 4.420 8.151 1.891 1.00 97.69 96 LEU A CA 1
ATOM 746 C C . LEU A 1 96 ? 3.158 8.130 2.769 1.00 97.69 96 LEU A C 1
ATOM 748 O O . LEU A 1 96 ? 2.859 7.089 3.348 1.00 97.69 96 LEU A O 1
ATOM 752 N N . ALA A 1 97 ? 2.391 9.224 2.789 1.00 98.06 97 ALA A N 1
ATOM 753 C CA . ALA A 1 97 ? 1.128 9.313 3.524 1.00 98.06 97 ALA A CA 1
ATOM 754 C C . ALA A 1 97 ? 0.075 8.312 3.027 1.00 98.06 97 ALA A C 1
ATOM 756 O O . ALA A 1 97 ? -0.628 7.710 3.836 1.00 98.06 97 ALA A O 1
ATOM 757 N N . VAL A 1 98 ? 0.000 8.074 1.712 1.00 97.19 98 VAL A N 1
ATOM 758 C CA . VAL A 1 98 ? -0.853 7.023 1.128 1.00 97.19 98 VAL A CA 1
ATOM 759 C C . VAL A 1 98 ? -0.492 5.650 1.694 1.00 97.19 98 VAL A C 1
ATOM 761 O O . VAL A 1 98 ? -1.360 4.951 2.206 1.00 97.19 98 VAL A O 1
ATOM 764 N N . VAL A 1 99 ? 0.792 5.285 1.667 1.00 97.88 99 VAL A N 1
ATOM 765 C CA . VAL A 1 99 ? 1.259 3.987 2.178 1.00 97.88 99 VAL A CA 1
ATOM 766 C C . VAL A 1 99 ? 1.057 3.878 3.692 1.00 97.88 99 VAL A C 1
ATOM 768 O O . VAL A 1 99 ? 0.653 2.820 4.157 1.00 97.88 99 VAL A O 1
ATOM 771 N N . GLN A 1 100 ? 1.278 4.946 4.462 1.00 97.81 100 GLN A N 1
ATOM 772 C CA . GLN A 1 100 ? 1.013 4.960 5.907 1.00 97.81 100 GLN A CA 1
ATOM 773 C C . GLN A 1 100 ? -0.472 4.712 6.220 1.00 97.81 100 GLN A C 1
ATOM 775 O O . GLN A 1 100 ? -0.779 3.909 7.096 1.00 97.81 100 GLN A O 1
ATOM 780 N N . ALA A 1 101 ? -1.389 5.345 5.482 1.00 97.31 101 ALA A N 1
ATOM 781 C CA . ALA A 1 101 ? -2.827 5.142 5.653 1.00 97.31 101 ALA A CA 1
ATOM 782 C C . ALA A 1 101 ? -3.251 3.695 5.342 1.00 97.31 101 ALA A C 1
ATOM 784 O O . ALA A 1 101 ? -3.954 3.067 6.128 1.00 97.31 101 ALA A O 1
ATOM 785 N N . GLU A 1 102 ? -2.779 3.146 4.223 1.00 96.88 102 GLU A N 1
ATOM 786 C CA . GLU A 1 102 ? -3.066 1.764 3.813 1.00 96.88 102 GLU A CA 1
ATOM 787 C C . GLU A 1 102 ? -2.432 0.729 4.753 1.00 96.88 102 GLU A C 1
ATOM 789 O O . GLU A 1 102 ? -3.009 -0.321 5.026 1.00 96.88 102 GLU A O 1
ATOM 794 N N . HIS A 1 103 ? -1.253 1.025 5.295 1.00 97.12 103 HIS A N 1
ATOM 795 C CA . HIS A 1 103 ? -0.603 0.166 6.279 1.00 97.12 103 HIS A CA 1
ATOM 796 C C . HIS A 1 103 ? -1.343 0.183 7.620 1.00 97.12 103 HIS A C 1
ATOM 798 O O . HIS A 1 103 ? -1.514 -0.867 8.237 1.00 97.12 103 HIS A O 1
ATOM 804 N N . ALA A 1 104 ? -1.845 1.344 8.048 1.00 95.69 104 ALA A N 1
ATOM 805 C CA . ALA A 1 104 ? -2.691 1.434 9.233 1.00 95.69 104 ALA A CA 1
ATOM 806 C C . ALA A 1 104 ? -3.963 0.584 9.085 1.00 95.69 104 ALA A C 1
ATOM 808 O O . ALA A 1 104 ? -4.343 -0.105 10.027 1.00 95.69 104 ALA A O 1
ATOM 809 N N . GLU A 1 105 ? -4.583 0.570 7.902 1.00 93.38 105 GLU A N 1
ATOM 810 C CA . GLU A 1 105 ? -5.725 -0.306 7.602 1.00 93.38 105 GLU A CA 1
ATOM 811 C C . GLU A 1 105 ? -5.400 -1.784 7.818 1.00 93.38 105 GLU A C 1
ATOM 813 O O . GLU A 1 105 ? -6.146 -2.478 8.508 1.00 93.38 105 GLU A O 1
ATOM 818 N N . LEU A 1 106 ? -4.268 -2.248 7.282 1.00 92.62 106 LEU A N 1
ATOM 819 C CA . LEU A 1 106 ? -3.798 -3.622 7.465 1.00 92.62 106 LEU A CA 1
ATOM 820 C C . LEU A 1 106 ? -3.579 -3.955 8.949 1.00 92.62 106 LEU A C 1
ATOM 822 O O . LEU A 1 106 ? -4.021 -4.992 9.440 1.00 92.62 106 LEU A O 1
ATOM 826 N N . ILE A 1 107 ? -2.892 -3.074 9.679 1.00 90.94 107 ILE A N 1
ATOM 827 C CA . ILE A 1 107 ? -2.577 -3.278 11.098 1.00 90.94 107 ILE A CA 1
ATOM 828 C C . ILE A 1 107 ? -3.860 -3.362 11.938 1.00 90.94 107 ILE A C 1
ATOM 830 O O . ILE A 1 107 ? -3.949 -4.189 12.850 1.00 90.94 107 ILE A O 1
ATOM 834 N N . LEU A 1 108 ? -4.865 -2.541 11.621 1.00 89.50 108 LEU A N 1
ATOM 835 C CA . LEU A 1 108 ? -6.162 -2.569 12.295 1.00 89.50 108 LEU A CA 1
ATOM 836 C C . LEU A 1 108 ? -6.925 -3.872 12.030 1.00 89.50 108 LEU A C 1
ATOM 838 O O . LEU A 1 108 ? -7.535 -4.400 12.957 1.00 89.50 108 LEU A O 1
ATOM 842 N N . GLN A 1 109 ? -6.830 -4.449 10.827 1.00 83.19 109 GLN A N 1
ATOM 843 C CA . GLN A 1 109 ? -7.375 -5.789 10.553 1.00 83.19 109 GLN A CA 1
ATOM 844 C C . GLN A 1 109 ? -6.715 -6.873 11.422 1.00 83.19 109 GLN A C 1
ATOM 846 O O . GLN A 1 109 ? -7.373 -7.832 11.820 1.00 83.19 109 GLN A O 1
ATOM 851 N N . GLY A 1 110 ? -5.429 -6.707 11.749 1.00 80.44 110 GLY A N 1
ATOM 852 C CA . GLY A 1 110 ? -4.680 -7.586 12.652 1.00 80.44 110 GLY A CA 1
ATOM 853 C C . GLY A 1 110 ? -4.866 -7.302 14.151 1.00 80.44 110 GLY A C 1
ATOM 854 O O . GLY A 1 110 ? -4.318 -8.040 14.969 1.00 80.44 110 GLY A O 1
ATOM 855 N N . GLY A 1 111 ? -5.609 -6.252 14.529 1.00 79.62 111 GLY A N 1
ATOM 856 C CA . GLY A 1 111 ? -5.896 -5.889 15.924 1.00 79.62 111 GLY A CA 1
ATOM 857 C C . GLY A 1 111 ? -4.783 -5.133 16.668 1.00 79.62 111 GLY A C 1
ATOM 858 O O . GLY A 1 111 ? -4.811 -5.061 17.895 1.00 79.62 111 GLY A O 1
ATOM 859 N N . ALA A 1 112 ? -3.793 -4.569 15.968 1.00 77.56 112 ALA A N 1
ATOM 860 C CA . ALA A 1 112 ? -2.644 -3.887 16.580 1.00 77.56 112 ALA A CA 1
ATOM 861 C C . ALA A 1 112 ? -2.784 -2.346 16.578 1.00 77.56 112 ALA A C 1
ATOM 863 O O . ALA A 1 112 ? -2.019 -1.616 15.955 1.00 77.56 112 ALA A O 1
ATOM 864 N N . GLU A 1 113 ? -3.761 -1.823 17.322 1.00 77.12 113 GLU A N 1
ATOM 865 C CA . GLU A 1 113 ? -4.178 -0.405 17.294 1.00 77.12 113 GLU A CA 1
ATOM 866 C C . GLU A 1 113 ? -3.080 0.640 17.579 1.00 77.12 113 GLU A C 1
ATOM 868 O O . GLU A 1 113 ? -3.151 1.764 17.075 1.00 77.12 113 GLU A O 1
ATOM 873 N N . GLY A 1 114 ? -2.080 0.301 18.401 1.00 77.25 114 GLY A N 1
ATOM 874 C CA . GLY A 1 114 ? -1.012 1.227 18.798 1.00 77.25 114 GLY A CA 1
ATOM 875 C C . GLY A 1 114 ? -0.168 1.697 17.612 1.00 77.25 114 GLY A C 1
ATOM 876 O O . GLY A 1 114 ? -0.033 2.901 17.396 1.00 77.25 114 GLY A O 1
ATOM 877 N N . ASP A 1 115 ? 0.318 0.747 16.813 1.00 81.44 115 ASP A N 1
ATOM 878 C CA . ASP A 1 115 ? 1.148 1.014 15.633 1.00 81.44 115 ASP A CA 1
ATOM 879 C C . ASP A 1 115 ? 0.339 1.734 14.537 1.00 81.44 115 ASP A C 1
ATOM 881 O O . ASP A 1 115 ? 0.852 2.610 13.839 1.00 81.44 115 ASP A O 1
ATOM 885 N N . ALA A 1 116 ? -0.960 1.430 14.420 1.00 89.81 116 ALA A N 1
ATOM 886 C CA . ALA A 1 116 ? -1.847 2.091 13.466 1.00 89.81 116 ALA A CA 1
ATOM 887 C C . ALA A 1 116 ? -2.057 3.582 13.783 1.00 89.81 116 ALA A C 1
ATOM 889 O O . ALA A 1 116 ? -2.139 4.403 12.868 1.00 89.81 116 ALA A O 1
ATOM 890 N N . ARG A 1 117 ? -2.129 3.964 15.067 1.00 90.19 117 ARG A N 1
ATOM 891 C CA . ARG A 1 117 ? -2.389 5.357 15.472 1.00 90.19 117 ARG A CA 1
ATOM 892 C C . ARG A 1 117 ? -1.284 6.315 15.030 1.00 90.19 117 ARG A C 1
ATOM 894 O O . ARG A 1 117 ? -1.586 7.432 14.603 1.00 90.19 117 ARG A O 1
ATOM 901 N N . GLU A 1 118 ? -0.027 5.898 15.143 1.00 91.94 118 GLU A N 1
ATOM 902 C CA . GLU A 1 118 ? 1.116 6.706 14.708 1.00 91.94 118 GLU A CA 1
ATOM 903 C C . GLU A 1 118 ? 1.064 6.935 13.193 1.00 91.94 118 GLU A C 1
ATOM 905 O O . GLU A 1 118 ? 1.075 8.080 12.745 1.00 91.94 118 GLU A O 1
ATOM 910 N N . LEU A 1 119 ? 0.858 5.869 12.413 1.00 95.25 119 LEU A N 1
ATOM 911 C CA . LEU A 1 119 ? 0.738 5.944 10.954 1.00 95.25 119 LEU A CA 1
ATOM 912 C C . LEU A 1 119 ? -0.412 6.855 10.497 1.00 95.25 119 LEU A C 1
ATOM 914 O O . LEU A 1 119 ? -0.229 7.669 9.591 1.00 95.25 119 LEU A O 1
ATOM 918 N N . VAL A 1 120 ? -1.583 6.760 11.139 1.00 95.81 120 VAL A N 1
ATOM 919 C CA . VAL A 1 120 ? -2.734 7.638 10.853 1.00 95.81 120 VAL A CA 1
ATOM 920 C C . VAL A 1 120 ? -2.399 9.098 11.151 1.00 95.81 120 VAL A C 1
ATOM 922 O O . VAL A 1 120 ? -2.782 9.978 10.381 1.00 95.81 120 VAL A O 1
ATOM 925 N N . THR A 1 121 ? -1.689 9.364 12.249 1.00 95.50 121 THR A N 1
ATOM 926 C CA . THR A 1 121 ? -1.302 10.726 12.643 1.00 95.50 121 THR A CA 1
ATOM 927 C C . THR A 1 121 ? -0.347 11.332 11.617 1.00 95.50 121 THR A C 1
ATOM 929 O O . THR A 1 121 ? -0.626 12.408 11.090 1.00 95.50 121 THR A O 1
ATOM 932 N N . GLU A 1 122 ? 0.720 10.613 11.256 1.00 95.38 122 GLU A N 1
ATOM 933 C CA . GLU A 1 122 ? 1.695 11.069 10.257 1.00 95.38 122 GLU A CA 1
ATOM 934 C C . GLU A 1 122 ? 1.041 11.312 8.884 1.00 95.38 122 GLU A C 1
ATOM 936 O O . GLU A 1 122 ? 1.276 12.341 8.242 1.00 95.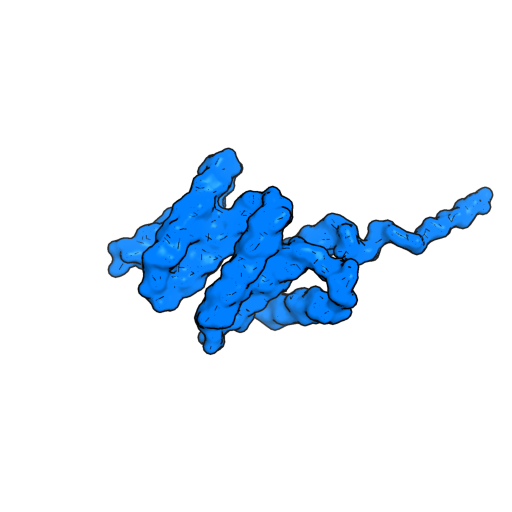38 122 GLU A O 1
ATOM 941 N N . ALA A 1 123 ? 0.179 10.392 8.434 1.00 97.75 123 ALA A N 1
ATOM 942 C CA . ALA A 1 123 ? -0.523 10.529 7.161 1.00 97.75 123 ALA A CA 1
ATOM 943 C C . ALA A 1 123 ? -1.474 11.739 7.159 1.00 97.75 123 ALA A C 1
ATOM 945 O O . ALA A 1 123 ? -1.532 12.492 6.179 1.00 97.75 123 ALA A O 1
ATOM 946 N N . ARG A 1 124 ? -2.195 11.961 8.269 1.00 97.88 124 ARG A N 1
ATOM 947 C CA . ARG A 1 124 ? -3.143 13.072 8.419 1.00 97.88 124 ARG A CA 1
ATOM 948 C C . ARG A 1 124 ? -2.462 14.423 8.259 1.00 97.88 124 ARG A C 1
ATOM 950 O O . ARG A 1 124 ? -2.962 15.240 7.490 1.00 97.88 124 ARG A O 1
ATOM 957 N N . GLU A 1 125 ? -1.311 14.641 8.892 1.00 97.75 125 GLU A N 1
ATOM 958 C CA . GLU A 1 125 ? -0.569 15.908 8.788 1.00 97.75 125 GLU A CA 1
ATOM 959 C C . GLU A 1 125 ? -0.256 16.282 7.329 1.00 97.75 125 GLU A C 1
ATOM 961 O O . GLU A 1 125 ? -0.377 17.441 6.911 1.00 97.75 125 GLU A O 1
ATOM 966 N N . VAL A 1 126 ? 0.131 15.294 6.516 1.00 98.06 126 VAL A N 1
ATOM 967 C CA . VAL A 1 126 ? 0.413 15.503 5.092 1.00 98.06 126 VAL A CA 1
ATOM 968 C C . VAL A 1 126 ? -0.867 15.802 4.317 1.00 98.06 126 VAL A C 1
ATOM 970 O O . VAL A 1 126 ? -0.888 16.738 3.511 1.00 98.06 126 VAL A O 1
ATOM 973 N N . PHE A 1 127 ? -1.927 15.025 4.537 1.00 98.19 127 PHE A N 1
ATOM 974 C CA . PHE A 1 127 ? -3.185 15.192 3.815 1.00 98.19 127 PHE A CA 1
ATOM 975 C C . PHE A 1 127 ? -3.906 16.496 4.165 1.00 98.19 127 PHE A C 1
ATOM 977 O O . PHE A 1 127 ? -4.463 17.118 3.262 1.00 98.19 127 PHE A O 1
ATOM 984 N N . GLU A 1 128 ? -3.848 16.960 5.415 1.00 98.06 128 GLU A N 1
ATOM 985 C CA . GLU A 1 128 ? -4.397 18.255 5.837 1.00 98.06 128 GLU A CA 1
ATOM 986 C C . GLU A 1 128 ? -3.686 19.407 5.128 1.00 98.06 128 GLU A C 1
ATOM 988 O O . GLU A 1 128 ? -4.334 20.246 4.496 1.00 98.06 128 GLU A O 1
ATOM 993 N N . ARG A 1 129 ? -2.347 19.400 5.128 1.00 97.69 129 ARG A N 1
ATOM 994 C CA . ARG A 1 129 ? -1.541 20.414 4.431 1.00 97.69 129 ARG A CA 1
ATOM 995 C C . ARG A 1 129 ? -1.853 20.483 2.935 1.00 97.69 129 ARG A C 1
ATOM 997 O O . ARG A 1 129 ? -1.818 21.562 2.351 1.00 97.69 129 ARG A O 1
ATOM 1004 N N . LEU A 1 130 ? -2.136 19.339 2.313 1.00 96.62 130 LEU A N 1
ATOM 1005 C CA . LEU A 1 130 ? -2.465 19.238 0.889 1.00 96.62 130 LEU A CA 1
ATOM 1006 C C . LEU A 1 130 ? -3.967 19.368 0.599 1.00 96.62 130 LEU A C 1
ATOM 1008 O O . LEU A 1 130 ? -4.358 19.335 -0.565 1.00 96.62 130 LEU A O 1
ATOM 1012 N N . SER A 1 131 ? -4.812 19.502 1.629 1.00 96.38 131 SER A N 1
ATOM 1013 C CA . SER A 1 131 ? -6.276 19.472 1.506 1.00 96.38 131 SER A CA 1
ATOM 1014 C C . SER A 1 131 ? -6.790 18.245 0.732 1.00 96.38 131 SER A C 1
ATOM 1016 O O . SER A 1 131 ? -7.748 18.326 -0.040 1.00 96.38 131 SER A O 1
ATOM 1018 N N . ALA A 1 132 ? -6.152 17.087 0.931 1.00 96.31 132 ALA A N 1
ATOM 1019 C CA . ALA A 1 132 ? -6.461 15.831 0.252 1.00 96.31 132 ALA A CA 1
ATOM 1020 C C . ALA A 1 132 ? -7.718 15.175 0.847 1.00 96.31 132 ALA A C 1
ATOM 1022 O O . ALA A 1 132 ? -7.658 14.129 1.493 1.00 96.31 132 ALA A O 1
ATOM 1023 N N . LYS A 1 133 ? -8.875 15.808 0.628 1.00 95.56 133 LYS A N 1
ATOM 1024 C CA . LYS A 1 133 ? -10.147 15.446 1.266 1.00 95.56 133 LYS A CA 1
ATOM 1025 C C . LYS A 1 133 ? -10.525 13.957 1.169 1.00 95.56 133 LYS A C 1
ATOM 1027 O O . LYS A 1 133 ? -10.874 13.407 2.207 1.00 95.56 133 LYS A O 1
ATOM 1032 N N . PRO A 1 134 ? -10.391 13.269 0.016 1.00 95.00 134 PRO A N 1
ATOM 1033 C CA . PRO A 1 134 ? -10.710 11.842 -0.056 1.00 95.00 134 PRO A CA 1
ATOM 1034 C C . PRO A 1 134 ? -9.889 10.979 0.912 1.00 95.00 134 PRO A C 1
ATOM 1036 O O . PRO A 1 134 ? -10.395 9.997 1.445 1.00 95.00 134 PRO A O 1
ATOM 1039 N N . TRP A 1 135 ? -8.632 11.353 1.158 1.00 96.88 135 TRP A N 1
ATOM 1040 C CA . TRP A 1 135 ? -7.759 10.638 2.085 1.00 96.88 135 TRP A CA 1
ATOM 1041 C C . TRP A 1 135 ? -8.044 10.986 3.545 1.00 96.88 135 TRP A C 1
ATOM 1043 O O . TRP A 1 135 ? -8.000 10.099 4.390 1.00 96.88 135 TRP A O 1
ATOM 1053 N N . LEU A 1 136 ? -8.405 12.236 3.845 1.00 97.12 136 LEU A N 1
ATOM 1054 C CA . LEU A 1 136 ? -8.856 12.627 5.186 1.00 97.12 136 LEU A CA 1
ATOM 1055 C C . LEU A 1 136 ? -10.134 11.882 5.583 1.00 97.12 136 LEU A C 1
ATOM 1057 O O . LEU A 1 136 ? -10.177 11.278 6.651 1.00 97.12 136 LEU A O 1
ATOM 1061 N N . ASP A 1 137 ? -11.118 11.840 4.681 1.00 95.50 137 ASP A N 1
ATOM 1062 C CA . ASP A 1 137 ? -12.374 11.117 4.899 1.00 95.50 137 ASP A CA 1
ATOM 1063 C C . ASP A 1 137 ? -12.105 9.609 5.125 1.00 95.50 137 ASP A C 1
ATOM 1065 O O . ASP A 1 137 ? -12.743 8.971 5.966 1.00 95.50 137 ASP A O 1
ATOM 1069 N N . ARG A 1 138 ? -11.108 9.039 4.428 1.00 94.69 138 ARG A N 1
ATOM 1070 C CA . ARG A 1 138 ? -10.660 7.651 4.629 1.00 94.69 138 ARG A CA 1
ATOM 1071 C C . ARG A 1 138 ? -10.031 7.437 6.011 1.00 94.69 138 ARG A C 1
ATOM 1073 O O . ARG A 1 138 ? -10.403 6.485 6.687 1.00 94.69 138 ARG A O 1
ATOM 1080 N N . LEU A 1 139 ? -9.146 8.325 6.475 1.00 94.81 139 LEU A N 1
ATOM 1081 C CA . LEU A 1 139 ? -8.545 8.237 7.818 1.00 94.81 139 LEU A CA 1
ATOM 1082 C C . LEU A 1 139 ? -9.574 8.400 8.952 1.00 94.81 139 LEU A C 1
ATOM 1084 O O . LEU A 1 139 ? -9.447 7.774 10.009 1.00 94.81 139 LEU A O 1
ATOM 1088 N N . ASP A 1 140 ? -10.596 9.231 8.746 1.00 93.06 140 ASP A N 1
ATOM 1089 C CA . ASP A 1 140 ? -11.691 9.412 9.705 1.00 93.06 140 ASP A CA 1
ATOM 1090 C C . ASP A 1 140 ? -12.506 8.118 9.869 1.00 93.06 140 ASP A C 1
ATOM 1092 O O . ASP A 1 140 ? -12.855 7.735 10.992 1.00 93.06 140 ASP A O 1
ATOM 1096 N N . ALA A 1 141 ? -12.739 7.388 8.772 1.00 89.12 141 ALA A N 1
ATOM 1097 C CA . ALA A 1 141 ? -13.409 6.089 8.812 1.00 89.12 141 ALA A CA 1
ATOM 1098 C C . ALA A 1 141 ? -12.629 5.055 9.649 1.00 89.12 141 ALA A C 1
ATOM 1100 O O . ALA A 1 141 ? -13.240 4.311 10.416 1.00 89.12 141 ALA A O 1
ATOM 1101 N N . LEU A 1 142 ? -11.291 5.060 9.582 1.00 84.62 142 LEU A N 1
ATOM 1102 C CA . LEU A 1 142 ? -10.439 4.171 10.390 1.00 84.62 142 LEU A CA 1
ATOM 1103 C C . LEU A 1 142 ? -10.529 4.477 11.880 1.00 84.62 142 LEU A C 1
ATOM 1105 O O . LEU A 1 142 ? -10.629 3.572 12.701 1.00 84.62 142 LEU A O 1
ATOM 1109 N N . SER A 1 143 ? -10.549 5.761 12.227 1.00 71.94 143 SER A N 1
ATOM 1110 C CA . SER A 1 143 ? -10.632 6.201 13.624 1.00 71.94 143 SER A CA 1
ATOM 1111 C C . SER A 1 143 ? -11.996 5.881 14.245 1.00 71.94 143 SER A C 1
ATOM 1113 O O . SER A 1 143 ? -12.094 5.634 15.443 1.00 71.94 143 SER A O 1
ATOM 1115 N N . THR A 1 144 ? -13.048 5.853 13.422 1.00 65.56 144 THR A N 1
ATOM 1116 C CA . THR A 1 144 ? -14.414 5.520 13.851 1.00 65.56 144 THR A CA 1
ATOM 1117 C C . THR A 1 144 ? -14.607 4.008 14.014 1.00 65.56 144 THR A C 1
ATOM 1119 O O . THR A 1 144 ? -15.328 3.584 14.911 1.00 65.56 144 THR A O 1
ATOM 1122 N N . GLY A 1 145 ? -13.927 3.190 13.200 1.00 56.38 145 GLY A N 1
ATOM 1123 C CA . GLY A 1 145 ? -13.956 1.724 13.297 1.00 56.38 145 GLY A CA 1
ATOM 1124 C C . GLY A 1 145 ? -13.220 1.139 14.510 1.00 56.38 145 GLY A C 1
ATOM 1125 O O . GLY A 1 145 ? -13.504 0.015 14.891 1.00 56.38 145 GLY A O 1
ATOM 1126 N N . VAL A 1 146 ? -12.317 1.902 15.137 1.00 51.34 146 VAL A N 1
ATOM 1127 C CA . VAL A 1 146 ? -11.603 1.519 16.376 1.00 51.34 146 VAL A CA 1
ATOM 1128 C C . VAL A 1 146 ? -12.437 1.785 17.641 1.00 51.34 146 VAL A C 1
ATOM 1130 O O . VAL A 1 146 ? -12.145 1.261 18.710 1.00 51.34 146 VAL A O 1
ATOM 1133 N N . ALA A 1 147 ? -13.486 2.607 17.546 1.00 41.91 147 ALA A N 1
ATOM 1134 C CA . ALA A 1 147 ? -14.329 2.991 18.680 1.00 41.91 147 ALA A CA 1
ATOM 1135 C C . ALA A 1 147 ? -15.638 2.176 18.803 1.00 41.91 147 ALA A C 1
ATOM 1137 O O . ALA A 1 147 ? -16.476 2.522 19.640 1.00 41.91 147 ALA A O 1
ATOM 1138 N N . ALA A 1 148 ? -15.829 1.137 17.981 1.00 40.41 148 ALA A N 1
ATOM 1139 C CA . ALA A 1 148 ? -17.021 0.281 17.931 1.00 40.41 148 ALA A CA 1
ATOM 1140 C C . ALA A 1 148 ? -16.674 -1.177 18.258 1.00 40.41 148 ALA A C 1
ATOM 1142 O O . ALA A 1 148 ? -17.487 -1.815 18.966 1.00 40.41 148 ALA A O 1
#

Nearest PDB structures (foldseek):
  7t7t-assembly2_B  TM=7.579E-01  e=1.076E-01  Citrus unshiu
  1hz4-assembly1_A  TM=7.870E-01  e=1.447E-01  Escherichia coli
  3ro3-assembly1_A  TM=6.380E-01  e=7.256E-02  Mus musculus
  4a1s-assembly1_B  TM=5.113E-01  e=3.823E-02  Drosophila melanogaster
  2ifu-assembly4_D  TM=5.878E-01  e=1.248E-01  Danio rerio

Foldseek 3Di:
DDDPPPPDDDALQDPVVLVVLLVQLVVCVVVVNLVSLVVSLVVLVPDDPVSRDLSNQLSSLQSVLVVCLVPHLPSSLVSLVSSLVSCVVVVPLQVNLVSLLVSLVSCVVVVNNVSSVVSLVSSCVSCVVVVVVVSNVSSVVSVVVVVD

Sequence (148 aa):
MREFDSYGHFGFGSEQVKEAFATAGEAALRLGDLEKLAELVGFVDSLSPGSTNHFLRAHSSRFRAYLAQDADLAEADRLFRRSAGLLRELSTPFMLAVVQAEHAELILQGGAEGDARELVTEAREVFERLSAKPWLDRLDALSTGVAA

Mean predicted aligned error: 6.95 Å